Protein AF-A0A8T4ZD65-F1 (afdb_monomer_lite)

Structure (mmCIF, N/CA/C/O backbone):
data_AF-A0A8T4ZD65-F1
#
_entry.id   AF-A0A8T4ZD65-F1
#
loop_
_atom_site.group_PDB
_atom_site.id
_atom_site.type_symbol
_atom_site.label_atom_id
_atom_site.label_alt_id
_atom_site.label_comp_id
_atom_site.label_asym_id
_atom_site.label_entity_id
_atom_site.label_seq_id
_atom_site.pdbx_PDB_ins_code
_atom_site.Cartn_x
_atom_site.Cartn_y
_atom_site.Cartn_z
_atom_site.occupancy
_atom_site.B_iso_or_equiv
_atom_site.auth_seq_id
_atom_site.auth_comp_id
_atom_site.auth_asym_id
_atom_site.auth_atom_id
_atom_site.pdbx_PDB_model_num
ATOM 1 N N . VAL A 1 1 ? -18.683 -4.718 3.632 1.00 92.75 1 VAL A N 1
ATOM 2 C CA . VAL A 1 1 ? -17.376 -4.466 2.997 1.00 92.75 1 VAL A CA 1
ATOM 3 C C . VAL A 1 1 ? -17.680 -3.534 1.855 1.00 92.75 1 VAL A C 1
ATOM 5 O O . VAL A 1 1 ? -18.600 -3.863 1.119 1.00 92.75 1 VAL A O 1
ATOM 8 N N . GLU A 1 2 ? -16.999 -2.400 1.759 1.00 97.69 2 GLU A N 1
ATOM 9 C CA . GLU A 1 2 ? -17.172 -1.462 0.642 1.00 97.69 2 GLU A CA 1
ATOM 10 C C . GLU A 1 2 ? -15.903 -1.466 -0.199 1.00 97.69 2 GLU A C 1
ATOM 12 O O . GLU A 1 2 ? -14.804 -1.423 0.356 1.00 97.69 2 GLU A O 1
ATOM 17 N N . ALA A 1 3 ? -16.058 -1.571 -1.516 1.00 96.75 3 ALA A N 1
ATOM 18 C CA . ALA A 1 3 ? -14.943 -1.646 -2.446 1.00 96.75 3 ALA A CA 1
ATOM 19 C C . ALA A 1 3 ? -14.824 -0.358 -3.259 1.00 96.75 3 ALA A C 1
ATOM 21 O O . ALA A 1 3 ? -15.834 0.202 -3.682 1.00 96.75 3 ALA A O 1
ATOM 22 N N . PHE A 1 4 ? -13.597 0.103 -3.487 1.00 96.94 4 PHE A N 1
ATOM 23 C CA . PHE A 1 4 ? -13.325 1.266 -4.329 1.00 96.94 4 PHE A CA 1
ATOM 24 C C . PHE A 1 4 ? -11.907 1.214 -4.900 1.00 96.94 4 PHE A C 1
ATOM 26 O O . PHE A 1 4 ? -11.034 0.510 -4.389 1.00 96.94 4 PHE A O 1
ATOM 33 N N . THR A 1 5 ? -11.678 1.994 -5.950 1.00 96.94 5 THR A N 1
ATOM 34 C CA . THR A 1 5 ? -10.346 2.253 -6.500 1.00 96.94 5 THR A CA 1
ATOM 35 C C . THR A 1 5 ? -9.916 3.642 -6.018 1.00 96.94 5 THR A C 1
ATOM 37 O O . THR A 1 5 ? -10.654 4.598 -6.256 1.00 96.94 5 THR A O 1
ATOM 40 N N . PRO A 1 6 ? -8.778 3.801 -5.323 1.00 96.62 6 PRO A N 1
ATOM 41 C CA . PRO A 1 6 ? -8.277 5.119 -4.958 1.00 96.62 6 PRO A CA 1
ATOM 42 C C . PRO A 1 6 ? -7.703 5.852 -6.188 1.00 96.62 6 PRO A C 1
ATOM 44 O O . PRO A 1 6 ? -7.437 5.232 -7.228 1.00 96.62 6 PRO A O 1
ATOM 47 N N . PRO A 1 7 ? -7.439 7.166 -6.087 1.00 95.94 7 PRO A N 1
ATOM 48 C CA . PRO A 1 7 ? -6.606 7.870 -7.055 1.00 95.94 7 PRO A CA 1
ATOM 49 C C . PRO A 1 7 ? -5.266 7.147 -7.265 1.00 95.94 7 PRO A C 1
ATOM 51 O O . PRO A 1 7 ? -4.716 6.588 -6.309 1.00 95.94 7 PRO A O 1
ATOM 54 N N . PRO A 1 8 ? -4.695 7.154 -8.481 1.00 94.62 8 PRO A N 1
ATOM 55 C CA . PRO A 1 8 ? -5.020 8.047 -9.601 1.00 94.62 8 PRO A CA 1
ATOM 56 C C . PRO A 1 8 ? -6.127 7.564 -10.553 1.00 94.62 8 PRO A C 1
ATOM 58 O O . PRO A 1 8 ? -6.566 8.358 -11.377 1.00 94.62 8 PRO A O 1
ATOM 61 N N . MET A 1 9 ? -6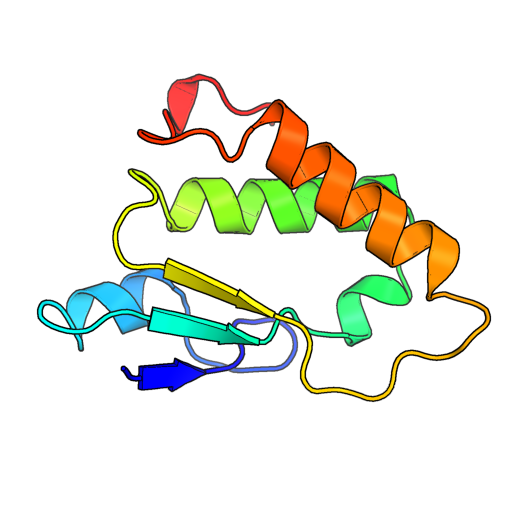.557 6.299 -10.477 1.00 94.62 9 MET A N 1
ATOM 62 C CA . MET A 1 9 ? -7.560 5.762 -11.411 1.00 94.62 9 MET A CA 1
ATOM 63 C C . MET A 1 9 ? -8.995 6.049 -10.954 1.00 94.62 9 MET A C 1
ATOM 65 O O . MET A 1 9 ? -9.858 6.343 -11.778 1.00 94.62 9 MET A O 1
ATOM 69 N N . GLY A 1 10 ? -9.255 5.978 -9.646 1.00 94.25 10 GLY A N 1
ATOM 70 C CA . GLY A 1 10 ? -10.507 6.459 -9.066 1.00 94.25 10 GLY A CA 1
ATOM 71 C C . GLY A 1 10 ? -10.408 7.897 -8.560 1.00 94.25 10 GLY A C 1
ATOM 72 O O . GLY A 1 10 ? -9.374 8.555 -8.677 1.00 94.25 10 GLY A O 1
ATOM 73 N N . ASP A 1 11 ? -11.489 8.374 -7.958 1.00 94.88 11 ASP A N 1
ATOM 74 C CA . ASP A 1 11 ? -11.644 9.746 -7.471 1.00 94.88 11 ASP A CA 1
ATOM 75 C C . ASP A 1 11 ? -11.887 9.841 -5.957 1.00 94.88 11 ASP A C 1
ATOM 77 O O . ASP A 1 11 ? -11.920 10.948 -5.428 1.00 94.88 11 ASP A O 1
ATOM 81 N N . LEU A 1 12 ? -11.992 8.707 -5.250 1.00 94.81 12 LEU A N 1
ATOM 82 C CA . LEU A 1 12 ? -12.260 8.652 -3.810 1.00 94.81 12 LEU A CA 1
ATOM 83 C C . LEU A 1 12 ? -10.975 8.418 -2.988 1.00 94.81 12 LEU A C 1
ATOM 85 O O . LEU A 1 12 ? -10.432 7.307 -3.002 1.00 94.81 12 LEU A O 1
ATOM 89 N N . PRO A 1 13 ? -10.475 9.412 -2.228 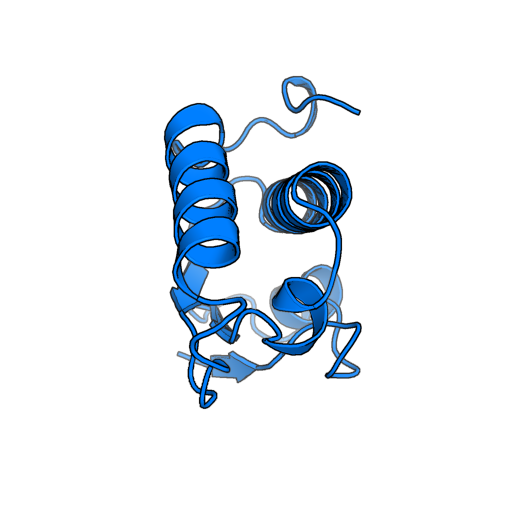1.00 93.19 13 PRO A N 1
ATOM 90 C CA . PRO A 1 13 ? -9.324 9.235 -1.342 1.00 93.19 13 PRO A CA 1
ATOM 91 C C . PRO A 1 13 ? -9.621 8.286 -0.171 1.00 93.19 13 PRO A C 1
ATOM 93 O O . PRO A 1 13 ? -10.738 8.248 0.350 1.00 93.19 13 PRO A O 1
ATOM 96 N N . ILE A 1 14 ? -8.600 7.579 0.333 1.00 94.56 14 ILE A N 1
ATOM 97 C CA . ILE A 1 14 ? -8.759 6.601 1.430 1.00 94.56 14 ILE A CA 1
ATOM 98 C C . ILE A 1 14 ? -9.300 7.266 2.691 1.00 94.56 14 ILE A C 1
ATOM 100 O O . ILE A 1 14 ? -10.150 6.703 3.385 1.00 94.56 14 ILE A O 1
ATOM 104 N N . ARG A 1 15 ? -8.807 8.468 3.001 1.00 91.44 15 ARG A N 1
ATOM 105 C CA . ARG A 1 15 ? -9.267 9.224 4.167 1.00 91.44 15 ARG A CA 1
ATOM 106 C C . ARG A 1 15 ? -10.772 9.490 4.115 1.00 91.44 15 ARG A C 1
ATOM 108 O O . ARG A 1 15 ? -11.453 9.257 5.109 1.00 91.44 15 ARG A O 1
ATOM 115 N N . GLU A 1 16 ? -11.273 9.941 2.970 1.00 94.56 16 GLU A N 1
ATOM 116 C CA . GLU A 1 16 ? -12.694 10.234 2.774 1.00 94.56 16 GLU A CA 1
ATOM 117 C C . GLU A 1 16 ? -13.539 8.957 2.815 1.00 94.56 16 GLU A C 1
ATOM 119 O O . GLU A 1 16 ? -14.562 8.916 3.502 1.00 94.56 16 GLU A O 1
ATOM 124 N N . ALA A 1 17 ? -13.069 7.877 2.181 1.00 96.44 17 ALA A N 1
ATOM 125 C CA . ALA A 1 17 ? -13.703 6.563 2.267 1.00 96.44 17 ALA A CA 1
ATOM 126 C C . ALA A 1 17 ? -13.833 6.091 3.727 1.00 96.44 17 ALA A C 1
ATOM 128 O O . ALA A 1 17 ? -14.898 5.646 4.153 1.00 96.44 17 ALA A O 1
ATOM 129 N N . ARG A 1 18 ? -12.771 6.236 4.531 1.00 94.12 18 ARG A N 1
ATOM 130 C CA . ARG A 1 18 ? -12.755 5.832 5.946 1.00 94.12 18 ARG A CA 1
ATOM 131 C C . ARG A 1 18 ? -13.656 6.696 6.822 1.00 94.12 18 ARG A C 1
ATOM 133 O O . ARG A 1 18 ? -14.267 6.184 7.756 1.00 94.12 18 ARG A O 1
ATOM 140 N N . GLU A 1 19 ? -13.738 7.994 6.545 1.00 94.31 19 GLU A N 1
ATOM 141 C CA . GLU A 1 19 ? -14.643 8.906 7.251 1.00 94.31 19 GLU A CA 1
ATOM 142 C C . GLU A 1 19 ? -16.113 8.650 6.882 1.00 94.31 19 GLU A C 1
ATOM 144 O O . GLU A 1 19 ? -16.983 8.779 7.743 1.00 94.31 19 GLU A O 1
ATOM 149 N N . THR A 1 20 ? -16.391 8.231 5.648 1.00 96.31 20 THR A N 1
ATOM 150 C CA . THR A 1 20 ? -17.748 7.930 5.162 1.00 96.31 20 THR A CA 1
ATOM 151 C C . THR A 1 20 ? -18.238 6.555 5.622 1.00 96.31 20 THR A C 1
ATOM 153 O O . THR A 1 20 ? -19.387 6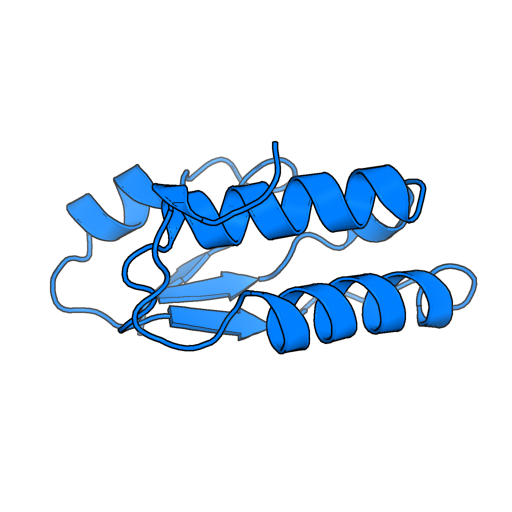.401 6.037 1.00 96.31 20 THR A O 1
ATOM 156 N N . TRP A 1 21 ? -17.364 5.548 5.608 1.00 96.69 21 TRP A N 1
ATOM 157 C CA . TRP A 1 21 ? -17.702 4.146 5.870 1.00 96.69 21 TRP A CA 1
ATOM 158 C C . TRP A 1 21 ? -17.054 3.603 7.151 1.00 96.69 21 TRP A C 1
ATOM 160 O O . TRP A 1 21 ? -16.487 2.512 7.163 1.00 96.69 21 TRP A O 1
ATOM 170 N N . LYS A 1 22 ? -17.154 4.360 8.249 1.00 91.62 22 LYS A N 1
ATOM 171 C CA . LYS A 1 22 ? -16.444 4.107 9.523 1.00 91.62 22 LYS A CA 1
ATOM 172 C C . LYS A 1 22 ? -16.605 2.690 10.089 1.00 91.62 22 LYS A C 1
ATOM 174 O O . LYS A 1 22 ? -15.671 2.171 10.688 1.00 91.62 22 LYS A O 1
ATOM 179 N N . ASP A 1 23 ? -17.763 2.066 9.878 1.00 93.38 23 ASP A N 1
ATOM 180 C CA . ASP A 1 23 ? -18.099 0.742 10.424 1.00 93.38 23 ASP A CA 1
ATOM 181 C C . ASP A 1 23 ? -17.926 -0.397 9.401 1.00 93.38 23 ASP A C 1
ATOM 183 O O . ASP A 1 23 ? -18.462 -1.498 9.569 1.00 93.38 23 ASP A O 1
ATOM 187 N N . LYS A 1 24 ? -17.227 -0.142 8.288 1.00 97.44 24 LYS A N 1
ATOM 188 C CA . LYS A 1 24 ? -17.029 -1.108 7.203 1.00 97.44 24 LYS A CA 1
ATOM 189 C C . LYS A 1 24 ? -15.549 -1.431 7.025 1.00 97.44 24 LYS A C 1
ATOM 191 O O . LYS A 1 24 ? -14.685 -0.572 7.142 1.00 97.44 24 LYS A O 1
ATOM 196 N N . VAL A 1 25 ? -15.275 -2.682 6.655 1.00 97.94 25 VAL A N 1
ATOM 197 C CA . VAL A 1 25 ? -13.996 -3.041 6.027 1.00 97.94 25 VAL A CA 1
ATOM 198 C C . VAL A 1 25 ? -13.961 -2.428 4.629 1.00 97.94 25 VAL A C 1
ATOM 200 O O . VAL A 1 25 ? -14.926 -2.583 3.873 1.00 97.94 25 VAL A O 1
ATOM 203 N N . LEU A 1 26 ? -12.852 -1.772 4.307 1.00 98.12 26 LEU A N 1
ATOM 204 C CA . LEU A 1 26 ? -12.582 -1.147 3.022 1.00 98.12 26 LEU A CA 1
ATOM 205 C C . LEU A 1 26 ? -11.741 -2.071 2.148 1.00 98.12 26 LEU A C 1
ATOM 207 O O . LEU A 1 26 ? -10.660 -2.501 2.547 1.00 98.12 26 LEU A O 1
ATOM 211 N N . TRP A 1 27 ? -12.232 -2.372 0.955 1.00 97.94 27 TRP A N 1
ATOM 212 C CA . TRP A 1 27 ? -11.545 -3.199 -0.024 1.00 97.94 27 TRP A CA 1
ATOM 213 C C . TRP A 1 27 ? -11.030 -2.328 -1.172 1.00 97.94 27 TRP A C 1
ATOM 215 O O . TRP A 1 27 ? -11.788 -1.861 -2.016 1.00 97.94 27 TRP A O 1
ATOM 225 N N . LEU A 1 28 ? -9.726 -2.079 -1.182 1.00 97.12 28 LEU A N 1
ATOM 226 C CA . LEU A 1 28 ? -9.074 -1.240 -2.173 1.00 97.12 28 LEU A CA 1
ATOM 227 C C . LEU A 1 28 ? -8.658 -2.090 -3.367 1.00 97.12 28 LEU A C 1
ATOM 229 O O . LEU A 1 28 ? -7.875 -3.034 -3.220 1.00 97.12 28 LEU A O 1
ATOM 233 N N . ASN A 1 29 ? -9.125 -1.699 -4.547 1.00 97.38 29 ASN A N 1
ATOM 234 C CA . ASN A 1 29 ? -8.506 -2.110 -5.794 1.00 97.38 29 ASN A CA 1
ATOM 235 C C . ASN A 1 29 ? -7.260 -1.243 -6.032 1.00 97.38 29 ASN A C 1
ATOM 237 O O . ASN A 1 29 ? -7.377 -0.041 -6.252 1.00 97.38 29 ASN A O 1
ATOM 241 N N . PHE A 1 30 ? -6.070 -1.833 -5.947 1.00 97.38 30 PHE A N 1
ATOM 242 C CA . PHE A 1 30 ? -4.809 -1.170 -6.256 1.00 97.38 30 PHE A CA 1
ATOM 243 C C . PHE A 1 30 ? -4.793 -0.815 -7.751 1.00 97.38 30 PHE A C 1
ATOM 245 O O . PHE A 1 30 ? -4.868 -1.737 -8.563 1.00 97.38 30 PHE A O 1
ATOM 252 N N . PRO A 1 31 ? -4.669 0.471 -8.128 1.00 96.25 31 PRO A N 1
ATOM 253 C CA . PRO A 1 31 ? -4.790 0.879 -9.525 1.00 96.25 31 PRO A CA 1
ATOM 254 C C . PRO A 1 31 ? -3.697 0.265 -10.404 1.00 96.25 31 PRO A C 1
ATOM 256 O O . PRO A 1 31 ? -2.510 0.523 -10.177 1.00 96.25 31 PRO A O 1
ATOM 259 N N . GLU A 1 32 ? -4.084 -0.505 -11.423 1.00 94.69 32 GLU A N 1
ATOM 260 C CA . GLU A 1 32 ? -3.126 -1.146 -12.338 1.00 94.69 32 GLU A CA 1
ATOM 261 C C . GLU A 1 32 ? -2.268 -0.126 -13.090 1.00 94.69 32 GLU A C 1
ATOM 263 O O . GLU A 1 32 ? -1.085 -0.379 -13.295 1.00 94.69 32 GLU A O 1
ATOM 268 N N . GLU A 1 33 ? -2.791 1.071 -13.385 1.00 95.56 33 GLU A N 1
ATOM 269 C CA . GLU A 1 33 ? -2.038 2.151 -14.048 1.00 95.56 33 GLU A CA 1
ATOM 270 C C . GLU A 1 33 ? -0.708 2.465 -13.345 1.00 95.56 33 GLU A C 1
ATOM 272 O O . GLU A 1 33 ? 0.296 2.779 -13.993 1.00 95.56 33 GLU A O 1
ATOM 277 N N . VAL A 1 34 ? -0.646 2.314 -12.019 1.00 97.88 34 VAL A N 1
ATOM 278 C CA . VAL A 1 34 ? 0.585 2.529 -11.251 1.00 97.88 34 VAL A CA 1
ATOM 279 C C . VAL A 1 34 ? 1.673 1.526 -11.657 1.00 97.88 34 VAL A C 1
ATOM 281 O O . VAL A 1 34 ? 2.861 1.846 -11.594 1.00 97.88 34 VAL A O 1
ATOM 284 N N . PHE A 1 35 ? 1.310 0.338 -12.142 1.00 97.50 35 PHE A N 1
ATOM 285 C CA . PHE A 1 35 ? 2.239 -0.706 -12.585 1.00 97.50 35 PHE A CA 1
ATOM 286 C C . PHE A 1 35 ? 2.995 -0.345 -13.865 1.00 97.50 35 PHE A C 1
ATOM 288 O O . PHE A 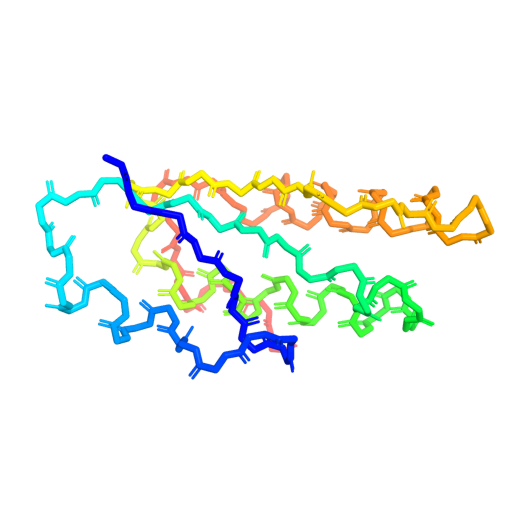1 35 ? 4.072 -0.905 -14.115 1.00 97.50 35 PHE A O 1
ATOM 295 N N . LEU A 1 36 ? 2.517 0.642 -14.626 1.00 96.94 36 LEU A N 1
ATOM 296 C CA . LEU A 1 36 ? 3.226 1.193 -15.784 1.00 96.94 36 LEU A CA 1
ATOM 297 C C . LEU A 1 36 ? 4.473 2.001 -15.377 1.00 96.94 36 LEU A C 1
ATOM 299 O O . LEU A 1 36 ? 5.375 2.204 -16.191 1.00 96.94 36 LEU A O 1
ATOM 303 N N . ARG A 1 37 ? 4.571 2.418 -14.109 1.00 97.88 37 ARG A N 1
ATOM 304 C CA . ARG A 1 37 ? 5.635 3.291 -13.581 1.00 97.88 37 ARG A CA 1
ATOM 305 C C . ARG A 1 37 ? 6.901 2.525 -13.188 1.00 97.88 37 ARG A C 1
ATOM 307 O O . ARG A 1 37 ? 6.956 1.293 -13.246 1.00 97.88 37 ARG A O 1
ATOM 314 N N . SER A 1 38 ? 7.959 3.232 -12.792 1.00 98.44 38 SER A N 1
ATOM 315 C CA . SER A 1 38 ? 9.184 2.596 -12.283 1.00 98.44 38 SER A CA 1
ATOM 316 C C . SER A 1 38 ? 8.965 1.919 -10.913 1.00 98.44 38 SER A C 1
ATOM 318 O O . SER A 1 38 ? 8.044 2.297 -10.186 1.00 98.44 38 SER A O 1
ATOM 320 N N . PRO A 1 39 ? 9.815 0.955 -10.496 1.00 98.62 39 PRO A N 1
ATOM 321 C CA . PRO A 1 39 ? 9.722 0.343 -9.162 1.00 98.62 39 PRO A CA 1
ATOM 322 C C . PRO A 1 39 ? 9.748 1.374 -8.026 1.00 98.62 39 PRO A C 1
ATOM 324 O O . PRO A 1 39 ? 8.969 1.293 -7.081 1.00 98.62 39 PRO A O 1
ATOM 327 N N . THR A 1 40 ? 10.590 2.402 -8.146 1.00 98.56 40 THR A N 1
ATOM 328 C CA . THR A 1 40 ? 10.673 3.490 -7.163 1.00 98.56 40 THR A CA 1
ATOM 329 C C . THR A 1 40 ? 9.342 4.230 -7.021 1.00 98.56 40 THR A C 1
ATOM 331 O O . THR A 1 40 ? 8.915 4.528 -5.907 1.00 98.56 40 THR A O 1
ATOM 334 N N . GLU A 1 41 ? 8.656 4.500 -8.132 1.00 98.56 41 GLU A N 1
ATOM 335 C CA . GLU A 1 41 ? 7.355 5.176 -8.127 1.00 98.56 41 GLU A CA 1
ATOM 336 C C . GLU A 1 41 ? 6.233 4.279 -7.590 1.00 98.56 41 GLU A C 1
ATOM 338 O O . GLU A 1 41 ? 5.397 4.758 -6.823 1.00 98.56 41 GLU A O 1
ATOM 343 N N . ILE A 1 42 ? 6.243 2.983 -7.923 1.00 98.69 42 ILE A N 1
ATOM 344 C CA . ILE A 1 42 ? 5.295 1.991 -7.386 1.00 98.69 42 ILE A CA 1
ATOM 345 C C . ILE A 1 42 ? 5.453 1.877 -5.866 1.00 98.69 42 ILE A C 1
ATOM 347 O O . ILE A 1 42 ? 4.466 1.949 -5.129 1.00 98.69 42 ILE A O 1
ATOM 351 N N . ARG A 1 43 ? 6.694 1.761 -5.375 1.00 98.69 43 ARG A N 1
ATOM 352 C CA . ARG A 1 43 ? 7.004 1.726 -3.939 1.00 98.69 43 ARG A CA 1
ATOM 353 C C . ARG A 1 43 ? 6.537 2.999 -3.247 1.00 98.69 43 ARG A C 1
ATOM 355 O O . ARG A 1 43 ? 5.862 2.924 -2.224 1.00 98.69 43 ARG A O 1
ATOM 362 N N . LYS A 1 44 ? 6.843 4.167 -3.818 1.00 98.56 44 LYS A N 1
ATOM 363 C CA . LYS A 1 44 ? 6.421 5.466 -3.274 1.00 98.56 44 LYS A CA 1
ATOM 364 C C . LYS A 1 44 ? 4.900 5.573 -3.164 1.00 98.56 44 LYS A C 1
ATOM 366 O O . LYS A 1 44 ? 4.395 6.006 -2.132 1.00 98.56 44 LYS A O 1
ATOM 371 N N . TYR A 1 45 ? 4.171 5.162 -4.199 1.00 98.19 45 TYR A N 1
ATOM 372 C CA . TYR A 1 45 ? 2.711 5.143 -4.170 1.00 98.19 45 TYR A CA 1
ATOM 373 C C . TYR A 1 45 ? 2.178 4.180 -3.098 1.00 98.19 45 TYR A C 1
ATOM 375 O O . TYR A 1 45 ? 1.340 4.564 -2.287 1.00 98.19 45 TYR A O 1
ATOM 383 N N . THR A 1 46 ? 2.734 2.967 -3.025 1.00 98.31 46 THR A N 1
ATOM 384 C CA . THR A 1 46 ? 2.350 1.953 -2.028 1.00 98.31 46 THR A CA 1
ATOM 385 C C . THR A 1 46 ? 2.581 2.447 -0.594 1.00 98.31 46 THR A C 1
ATOM 387 O O . THR A 1 46 ? 1.714 2.289 0.261 1.00 98.31 46 THR A O 1
ATOM 390 N N . LEU A 1 47 ? 3.702 3.126 -0.329 1.00 98.44 47 LEU A N 1
ATOM 391 C CA . LEU A 1 47 ? 3.975 3.780 0.959 1.00 98.44 47 LEU A CA 1
ATOM 392 C C . LEU A 1 47 ? 2.979 4.904 1.270 1.00 98.44 47 LEU A C 1
ATOM 394 O O . LEU A 1 47 ? 2.593 5.082 2.425 1.00 98.44 47 LEU A O 1
ATOM 398 N N . GLY A 1 48 ? 2.553 5.655 0.251 1.00 97.00 48 GLY A N 1
ATOM 399 C CA . GLY A 1 48 ? 1.479 6.641 0.361 1.00 97.00 48 GLY A CA 1
ATOM 400 C C . GLY A 1 48 ? 0.167 6.007 0.821 1.00 97.00 48 GLY A C 1
ATOM 401 O O . GLY A 1 48 ? -0.409 6.462 1.809 1.00 97.00 48 GLY A O 1
ATOM 402 N N . LEU A 1 49 ? -0.241 4.901 0.186 1.00 96.62 49 LEU A N 1
ATOM 403 C CA . LEU A 1 49 ? -1.425 4.140 0.596 1.00 96.62 49 LEU A CA 1
ATOM 404 C C . LEU A 1 49 ? -1.307 3.660 2.046 1.00 96.62 49 LEU A C 1
ATOM 406 O O . LEU A 1 49 ? -2.196 3.932 2.847 1.00 96.62 49 LEU A O 1
ATOM 410 N N . LEU A 1 50 ? -0.195 3.015 2.419 1.00 97.44 50 LEU A N 1
ATOM 411 C CA . LEU A 1 50 ? 0.034 2.540 3.792 1.00 97.44 50 LEU A CA 1
ATOM 412 C C . LEU A 1 50 ? -0.063 3.677 4.820 1.00 97.44 50 LEU A C 1
ATOM 414 O O . LEU A 1 50 ? -0.633 3.498 5.900 1.00 97.44 50 LEU A O 1
ATOM 418 N N . ARG A 1 51 ? 0.447 4.865 4.476 1.00 96.88 51 ARG A N 1
ATOM 419 C CA . ARG A 1 51 ? 0.376 6.056 5.328 1.00 96.88 51 ARG A CA 1
ATOM 420 C C . ARG A 1 51 ? -1.063 6.525 5.538 1.00 96.88 51 ARG A C 1
ATOM 422 O O . ARG A 1 51 ? -1.422 6.849 6.668 1.00 96.88 51 ARG A O 1
ATOM 429 N N . GLU A 1 52 ? -1.888 6.533 4.495 1.00 95.06 52 GLU A N 1
ATOM 430 C CA . GLU A 1 52 ? -3.315 6.865 4.614 1.00 95.06 52 GLU A CA 1
ATOM 431 C C . GLU A 1 52 ? -4.115 5.774 5.340 1.00 95.06 52 GLU A C 1
ATOM 433 O O . GLU A 1 52 ? -5.036 6.074 6.104 1.00 95.06 52 GLU A O 1
ATOM 438 N N . MET A 1 53 ? -3.733 4.509 5.156 1.00 95.69 53 MET A N 1
ATOM 439 C CA . MET A 1 53 ? -4.370 3.353 5.786 1.00 95.69 53 MET A CA 1
ATOM 440 C C . MET A 1 53 ? -4.089 3.260 7.287 1.00 95.69 53 MET A C 1
ATOM 442 O O . MET A 1 53 ? -4.885 2.646 7.999 1.00 95.69 53 MET A O 1
ATOM 446 N N . ALA A 1 54 ? -3.008 3.867 7.795 1.00 95.81 54 ALA A N 1
ATOM 447 C CA . ALA A 1 54 ? -2.632 3.822 9.210 1.00 95.81 54 ALA A CA 1
ATOM 448 C C . ALA A 1 54 ? -3.839 4.099 10.143 1.00 95.81 54 ALA A C 1
ATOM 450 O O . ALA A 1 54 ? -4.561 5.081 9.926 1.00 95.81 54 ALA A O 1
ATOM 451 N N . PRO A 1 55 ? -4.097 3.247 11.163 1.00 96.25 55 PRO A N 1
ATOM 452 C CA . PRO A 1 55 ? -3.225 2.185 11.691 1.00 96.25 55 PRO A CA 1
ATOM 453 C C . PRO A 1 55 ? -3.279 0.837 10.939 1.00 96.25 55 PRO A C 1
ATOM 455 O O . PRO A 1 55 ? -2.667 -0.130 11.385 1.00 96.25 55 PRO A O 1
ATOM 458 N N . GLY A 1 56 ? -3.985 0.746 9.812 1.00 95.19 56 GLY A N 1
ATOM 459 C CA . GLY A 1 56 ? -3.975 -0.405 8.899 1.00 95.19 56 GLY A CA 1
ATOM 460 C C . GLY A 1 56 ? -5.064 -1.455 9.139 1.00 95.19 56 GLY A C 1
ATOM 461 O O . GLY A 1 56 ? -5.261 -2.324 8.296 1.00 95.19 56 GLY A O 1
ATOM 462 N N . LEU A 1 57 ? -5.807 -1.378 10.248 1.00 95.44 57 LEU A N 1
ATOM 463 C CA . LEU A 1 57 ? -6.928 -2.286 10.513 1.00 95.44 57 LEU A CA 1
ATOM 464 C C . LEU A 1 57 ? -8.144 -1.938 9.639 1.00 95.44 57 LEU A C 1
ATOM 466 O O . LEU A 1 57 ? -8.455 -0.765 9.451 1.00 95.44 57 LEU A O 1
ATOM 470 N N . GLY A 1 58 ? -8.865 -2.961 9.169 1.00 96.19 58 GLY A N 1
ATOM 471 C CA . GLY A 1 58 ? -10.109 -2.784 8.411 1.00 96.19 58 GLY A CA 1
ATOM 472 C C . GLY A 1 58 ? -9.909 -2.584 6.910 1.00 96.19 58 GLY A C 1
ATOM 473 O O . GLY A 1 58 ? -10.826 -2.113 6.245 1.00 96.19 58 GLY A O 1
ATOM 474 N N . PHE A 1 59 ? -8.747 -2.958 6.376 1.00 97.38 59 PHE A N 1
ATOM 475 C CA . PHE A 1 59 ? -8.429 -2.841 4.958 1.00 97.38 59 PHE A CA 1
ATOM 476 C C . PHE A 1 59 ? -8.128 -4.197 4.312 1.00 97.38 59 PHE A C 1
ATOM 478 O O . PHE A 1 59 ? -7.476 -5.052 4.909 1.00 97.38 59 PHE A O 1
ATOM 485 N N . ILE A 1 60 ? -8.569 -4.361 3.068 1.00 97.69 60 ILE A N 1
ATOM 486 C CA . ILE A 1 60 ? -8.158 -5.416 2.136 1.00 97.69 60 ILE A CA 1
ATOM 487 C C . ILE A 1 60 ? -7.616 -4.706 0.899 1.00 97.69 60 ILE A C 1
ATOM 489 O O . ILE A 1 60 ? -8.232 -3.753 0.435 1.00 97.69 60 ILE A O 1
ATOM 493 N N . VAL A 1 61 ? -6.487 -5.156 0.356 1.00 97.38 61 VAL A N 1
ATOM 494 C CA . VAL A 1 61 ? -5.913 -4.606 -0.880 1.00 97.38 61 VAL A CA 1
ATOM 495 C C . VAL A 1 61 ? -5.798 -5.739 -1.890 1.00 97.38 61 VAL A C 1
ATOM 497 O O . VAL A 1 61 ? -5.239 -6.789 -1.580 1.00 97.38 61 VAL A O 1
ATOM 500 N N . SER A 1 62 ? -6.351 -5.547 -3.082 1.00 96.56 62 SER A N 1
ATOM 501 C CA . SER A 1 62 ? -6.260 -6.502 -4.191 1.00 96.56 62 SER A CA 1
ATOM 502 C C . SER A 1 62 ? -6.029 -5.776 -5.506 1.00 96.56 62 SER A C 1
ATOM 504 O O . SER A 1 62 ? -6.066 -4.557 -5.551 1.00 96.56 62 SER A O 1
ATOM 506 N N . ILE A 1 63 ? -5.864 -6.532 -6.584 1.00 95.25 63 ILE A N 1
ATOM 507 C CA . ILE A 1 63 ? -5.868 -6.020 -7.954 1.00 95.25 63 ILE A CA 1
ATOM 508 C C . ILE A 1 63 ? -7.023 -6.725 -8.664 1.00 95.25 63 ILE A C 1
ATOM 510 O O . ILE A 1 63 ? -7.082 -7.955 -8.647 1.00 95.25 63 ILE A O 1
ATOM 514 N N . THR A 1 64 ? -7.965 -5.967 -9.219 1.00 93.62 64 THR A N 1
ATOM 515 C CA . THR A 1 64 ? -9.153 -6.487 -9.924 1.00 93.62 64 THR A CA 1
ATOM 516 C C . THR A 1 64 ? -9.132 -6.163 -11.418 1.00 93.62 64 THR A C 1
ATOM 518 O O . THR A 1 64 ? -10.164 -6.225 -12.080 1.00 93.62 64 THR A O 1
ATOM 521 N N . GLU A 1 65 ? -7.967 -5.780 -11.929 1.00 90.88 65 GLU A N 1
ATOM 522 C CA . GLU A 1 65 ? -7.721 -5.358 -13.306 1.00 90.88 65 GLU A CA 1
ATOM 523 C C . GLU A 1 65 ? -6.780 -6.347 -14.008 1.00 90.88 65 GLU A C 1
ATOM 525 O O . GLU A 1 65 ? -5.986 -7.041 -13.361 1.00 90.88 65 GLU A O 1
ATOM 530 N N . ASP A 1 66 ? -6.854 -6.396 -15.340 1.00 93.12 66 ASP A N 1
ATOM 531 C CA . ASP A 1 66 ? -5.923 -7.174 -16.156 1.00 93.12 66 ASP A CA 1
ATOM 532 C C . ASP A 1 66 ? -4.568 -6.463 -16.221 1.00 93.12 66 ASP A C 1
ATOM 534 O O . ASP A 1 66 ? -4.419 -5.419 -16.852 1.00 93.12 66 ASP A O 1
ATOM 538 N N . VAL A 1 67 ? -3.555 -7.054 -15.590 1.00 94.06 67 VAL A N 1
ATOM 539 C CA . VAL A 1 67 ? -2.196 -6.506 -15.585 1.00 94.06 67 VAL A CA 1
ATOM 540 C C . VAL A 1 67 ? -1.445 -6.944 -16.835 1.00 94.06 67 VAL A C 1
ATOM 542 O O . VAL A 1 67 ? -1.303 -8.143 -17.101 1.00 94.06 67 VAL A O 1
ATOM 545 N N . HIS A 1 68 ? -0.872 -5.992 -17.573 1.00 94.25 68 HIS A N 1
ATOM 546 C CA . HIS A 1 68 ? -0.089 -6.336 -18.758 1.00 94.25 68 HIS A CA 1
ATOM 547 C C . HIS A 1 68 ? 1.145 -7.199 -18.385 1.00 94.25 68 HIS A C 1
ATOM 549 O O . HIS A 1 68 ? 1.915 -6.826 -17.487 1.00 94.25 68 HIS A O 1
ATOM 555 N N . PRO A 1 69 ? 1.419 -8.325 -19.082 1.00 96.31 69 PRO A N 1
ATOM 556 C CA . PRO A 1 69 ? 2.479 -9.264 -18.694 1.00 96.31 69 PRO A CA 1
ATOM 557 C C . PRO A 1 69 ? 3.885 -8.657 -18.570 1.00 96.31 69 PRO A C 1
ATOM 559 O O . PRO A 1 69 ? 4.672 -9.098 -17.734 1.00 96.31 69 PRO A O 1
ATOM 562 N N . SER A 1 70 ? 4.208 -7.619 -19.356 1.00 97.56 70 SER A N 1
ATOM 563 C CA . SER A 1 70 ? 5.505 -6.918 -19.273 1.00 97.56 70 SER A CA 1
ATOM 564 C C . SER A 1 70 ? 5.701 -6.120 -17.981 1.00 97.56 70 SER A C 1
ATOM 566 O O . SER A 1 70 ? 6.824 -5.722 -17.672 1.00 97.56 70 SER A O 1
ATOM 568 N N . HIS A 1 71 ? 4.628 -5.852 -17.237 1.00 97.25 71 HIS A N 1
ATOM 569 C CA . HIS A 1 71 ? 4.652 -5.057 -16.011 1.00 97.25 71 HIS A CA 1
ATOM 570 C C . HIS A 1 71 ? 4.354 -5.888 -14.764 1.00 97.25 71 HIS A C 1
ATOM 572 O O . HIS A 1 71 ? 4.831 -5.525 -13.688 1.00 97.25 71 HIS A O 1
ATOM 578 N N . PHE A 1 72 ? 3.676 -7.030 -14.926 1.00 96.75 72 PHE A N 1
ATOM 579 C CA . PHE A 1 72 ? 3.231 -7.904 -13.843 1.00 96.75 72 PHE A CA 1
ATOM 580 C C . PHE A 1 72 ? 4.321 -8.206 -12.814 1.00 96.75 72 PHE A C 1
ATOM 582 O O . PHE A 1 72 ? 4.190 -7.828 -11.655 1.00 96.75 72 PHE A O 1
ATOM 589 N N . ARG A 1 73 ? 5.427 -8.841 -13.225 1.00 97.94 73 ARG A N 1
ATOM 590 C CA . ARG A 1 73 ? 6.447 -9.318 -12.279 1.00 97.94 73 ARG A CA 1
ATOM 591 C C . ARG A 1 73 ? 7.024 -8.185 -11.426 1.00 97.94 73 ARG A C 1
ATOM 593 O O . ARG A 1 73 ? 6.921 -8.227 -10.207 1.00 97.94 73 ARG A O 1
ATOM 600 N N . LYS A 1 74 ? 7.554 -7.155 -12.090 1.00 98.06 74 LYS A N 1
ATOM 601 C CA . LYS A 1 74 ? 8.131 -5.958 -11.460 1.00 98.06 74 LYS A CA 1
ATOM 602 C C . LYS A 1 74 ? 7.148 -5.319 -10.479 1.00 98.06 74 LYS A C 1
ATOM 604 O O . LYS A 1 74 ? 7.533 -4.948 -9.374 1.00 98.06 74 LYS A O 1
ATOM 609 N N . ALA A 1 75 ? 5.897 -5.151 -10.899 1.00 98.06 75 ALA A N 1
ATOM 610 C CA . ALA A 1 75 ? 4.890 -4.483 -10.097 1.00 98.06 75 ALA A CA 1
ATOM 611 C C . ALA A 1 75 ? 4.489 -5.297 -8.866 1.00 98.06 75 ALA A C 1
ATOM 613 O O . ALA A 1 75 ? 4.545 -4.773 -7.755 1.00 98.06 75 ALA A O 1
ATOM 614 N N . ILE A 1 76 ? 4.145 -6.573 -9.051 1.00 97.56 76 ILE A N 1
ATOM 615 C CA . ILE A 1 76 ? 3.731 -7.454 -7.956 1.00 97.56 76 ILE A CA 1
ATOM 616 C C . ILE A 1 76 ? 4.866 -7.636 -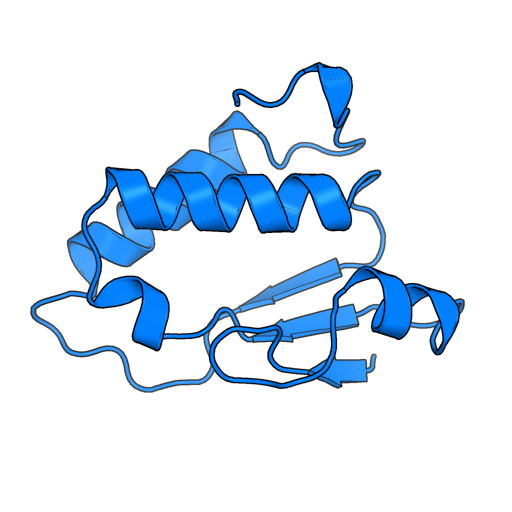6.947 1.00 97.56 76 ILE A C 1
ATOM 618 O O . ILE A 1 76 ? 4.611 -7.512 -5.751 1.00 97.56 76 ILE A O 1
ATOM 622 N N . GLU A 1 77 ? 6.105 -7.861 -7.400 1.00 98.50 77 GLU A N 1
ATOM 623 C CA . GLU A 1 77 ? 7.280 -7.929 -6.515 1.00 98.50 77 GLU A CA 1
ATOM 624 C C . GLU A 1 77 ? 7.405 -6.630 -5.704 1.00 98.50 77 GLU A C 1
ATOM 626 O O . GLU A 1 77 ? 7.358 -6.669 -4.479 1.00 98.50 77 GLU A O 1
ATOM 631 N N . THR A 1 78 ? 7.404 -5.464 -6.362 1.00 98.75 78 THR A N 1
ATOM 632 C CA . THR A 1 78 ? 7.552 -4.171 -5.669 1.00 98.75 78 THR A CA 1
ATOM 633 C C . THR A 1 78 ? 6.442 -3.916 -4.641 1.00 98.75 78 THR A C 1
ATOM 635 O O . THR A 1 78 ? 6.719 -3.480 -3.520 1.00 98.75 78 THR A O 1
ATOM 638 N N . VAL A 1 79 ? 5.175 -4.161 -4.999 1.00 98.44 79 VAL A N 1
ATOM 639 C CA . VAL A 1 79 ? 4.033 -3.955 -4.092 1.00 98.44 79 VAL A CA 1
ATOM 640 C C . VAL A 1 79 ? 4.121 -4.909 -2.907 1.00 98.44 79 VAL A C 1
ATOM 642 O O . VAL A 1 79 ? 4.052 -4.466 -1.761 1.00 98.44 79 VAL A O 1
ATOM 645 N N . THR A 1 80 ? 4.293 -6.206 -3.161 1.00 98.25 80 THR A N 1
ATOM 646 C CA . THR A 1 80 ? 4.285 -7.222 -2.099 1.00 98.25 80 THR A CA 1
ATOM 647 C C . THR A 1 80 ? 5.477 -7.091 -1.159 1.00 98.25 80 THR A C 1
ATOM 649 O O . THR A 1 80 ? 5.283 -7.188 0.049 1.00 98.25 80 THR A O 1
ATOM 652 N N . GLU A 1 81 ? 6.671 -6.769 -1.662 1.00 98.69 81 GLU A N 1
ATOM 653 C CA . GLU A 1 81 ? 7.840 -6.461 -0.831 1.00 98.69 81 GLU A CA 1
ATOM 654 C C . GLU A 1 81 ? 7.597 -5.228 0.046 1.00 98.69 81 GLU A C 1
ATOM 656 O O . GLU A 1 81 ? 7.886 -5.252 1.241 1.00 98.69 81 GLU A O 1
ATOM 661 N N . THR A 1 82 ? 6.984 -4.172 -0.503 1.00 98.62 82 THR A N 1
ATOM 662 C CA . THR A 1 82 ? 6.662 -2.962 0.272 1.00 98.62 82 THR A CA 1
ATOM 663 C C . THR A 1 82 ? 5.639 -3.255 1.376 1.00 98.62 82 THR A C 1
ATOM 665 O O . THR A 1 82 ? 5.803 -2.798 2.507 1.00 98.62 82 THR A O 1
ATOM 668 N N . PHE A 1 83 ? 4.594 -4.038 1.085 1.00 98.00 83 PHE A N 1
ATOM 669 C CA . PHE A 1 83 ? 3.634 -4.485 2.102 1.00 98.00 83 PHE A CA 1
ATOM 670 C C . PHE A 1 83 ? 4.277 -5.407 3.141 1.00 98.00 83 PHE A C 1
ATOM 672 O O . PHE A 1 83 ? 3.947 -5.309 4.320 1.00 98.00 83 PHE A O 1
ATOM 679 N N . PHE A 1 84 ? 5.192 -6.285 2.734 1.00 98.19 84 PHE A N 1
ATOM 680 C CA . PHE A 1 84 ? 5.906 -7.164 3.655 1.00 98.19 84 PHE A CA 1
ATOM 681 C C . PHE A 1 84 ? 6.794 -6.369 4.621 1.00 98.19 84 PHE A C 1
ATOM 683 O O . PHE A 1 84 ? 6.810 -6.650 5.816 1.00 98.19 84 PHE A O 1
ATOM 690 N N . GLU A 1 85 ? 7.490 -5.348 4.119 1.00 97.88 85 GLU A N 1
ATOM 691 C CA . GLU A 1 85 ? 8.407 -4.522 4.908 1.00 97.88 85 GLU A CA 1
ATOM 692 C C . GLU A 1 85 ? 7.667 -3.537 5.836 1.00 97.88 85 GLU A C 1
ATOM 694 O O . GLU A 1 85 ? 8.083 -3.338 6.976 1.00 97.88 85 GLU A O 1
ATOM 699 N N . TYR A 1 86 ? 6.551 -2.947 5.384 1.00 98.00 86 TYR A N 1
ATOM 700 C CA . TYR A 1 86 ? 5.910 -1.813 6.073 1.00 98.00 86 TYR A CA 1
ATOM 701 C C . TYR A 1 86 ? 4.423 -1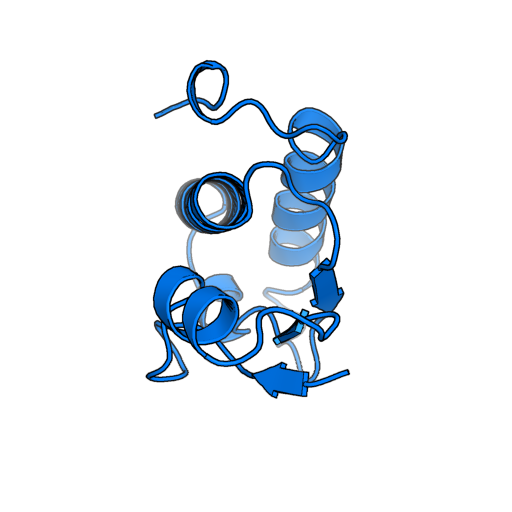.985 6.411 1.00 98.00 86 TYR A C 1
ATOM 703 O O . TYR A 1 86 ? 3.837 -1.123 7.067 1.00 98.00 86 TYR A O 1
ATOM 711 N N . GLY A 1 87 ? 3.786 -3.062 5.956 1.00 96.56 87 GLY A N 1
ATOM 712 C CA . GLY A 1 87 ? 2.346 -3.292 6.106 1.00 96.56 87 GLY A CA 1
ATOM 713 C C . GLY A 1 87 ? 1.936 -3.979 7.409 1.00 96.56 87 GLY A C 1
ATOM 714 O O . GLY A 1 87 ? 0.745 -4.207 7.622 1.00 96.56 87 GLY A O 1
ATOM 715 N N . ALA A 1 88 ? 2.888 -4.318 8.286 1.00 96.75 88 ALA A N 1
ATOM 716 C CA . ALA A 1 88 ? 2.587 -4.917 9.581 1.00 96.75 88 ALA A CA 1
ATOM 717 C C . ALA A 1 88 ? 1.739 -3.967 10.441 1.00 96.75 88 ALA A C 1
ATOM 719 O O . ALA A 1 88 ? 2.067 -2.792 10.619 1.00 96.75 88 ALA A O 1
ATOM 720 N N . ILE A 1 89 ? 0.645 -4.488 10.999 1.00 96.81 89 ILE A N 1
ATOM 721 C CA . ILE A 1 89 ? -0.266 -3.704 11.834 1.00 96.81 89 ILE A CA 1
ATOM 722 C C . ILE A 1 89 ? 0.174 -3.713 13.314 1.00 96.81 89 ILE A C 1
ATOM 724 O O . ILE A 1 89 ? 0.603 -4.754 13.814 1.00 96.81 89 ILE A O 1
ATOM 728 N N . PRO A 1 90 ? 0.038 -2.591 14.047 1.00 97.19 90 PRO A N 1
ATOM 729 C CA . PRO A 1 90 ? -0.424 -1.295 13.557 1.00 97.19 90 PRO A CA 1
ATOM 730 C C . PRO A 1 90 ? 0.636 -0.602 12.690 1.00 97.19 90 PRO A C 1
ATOM 732 O O . PRO A 1 90 ? 1.796 -0.486 13.091 1.00 97.19 90 PRO A O 1
ATOM 735 N N . ILE A 1 91 ? 0.212 -0.075 11.539 1.00 97.38 91 ILE A N 1
ATOM 736 C CA . ILE A 1 91 ? 1.073 0.739 10.678 1.00 97.38 91 ILE A CA 1
ATOM 737 C C . ILE A 1 91 ? 1.344 2.059 11.400 1.00 97.38 91 ILE A C 1
ATOM 739 O O . ILE A 1 91 ? 0.424 2.837 11.674 1.00 97.38 91 ILE A O 1
ATOM 743 N N . ARG A 1 92 ? 2.618 2.329 11.695 1.00 95.50 92 ARG A N 1
ATOM 744 C CA . ARG A 1 92 ? 3.071 3.587 12.296 1.00 95.50 92 ARG A CA 1
ATOM 745 C C . ARG A 1 92 ? 3.529 4.528 11.187 1.00 95.50 92 ARG A C 1
ATOM 747 O O . ARG A 1 92 ? 4.652 4.438 10.710 1.00 95.50 92 ARG A O 1
ATOM 754 N N . ALA A 1 93 ? 2.652 5.449 10.782 1.00 93.19 93 ALA A N 1
ATOM 755 C CA . ALA A 1 93 ? 2.901 6.386 9.678 1.00 93.19 93 ALA A CA 1
ATOM 756 C C . ALA A 1 93 ? 4.205 7.201 9.820 1.00 93.19 93 ALA A C 1
ATOM 758 O O . ALA A 1 93 ? 4.804 7.571 8.811 1.00 93.19 93 ALA A O 1
ATOM 759 N N . SER A 1 94 ? 4.643 7.460 11.056 1.00 93.88 94 SER A N 1
ATOM 760 C CA . SER A 1 94 ? 5.893 8.156 11.388 1.00 93.88 94 SER A CA 1
ATOM 761 C C . SER A 1 94 ? 7.163 7.345 11.113 1.00 93.88 94 SER A C 1
ATOM 763 O O . SER A 1 94 ? 8.242 7.922 11.083 1.00 93.88 94 SER A O 1
ATOM 765 N N . GLU A 1 95 ? 7.052 6.028 10.945 1.00 93.94 95 GLU A N 1
ATOM 766 C CA . GLU A 1 95 ? 8.178 5.116 10.693 1.00 93.94 95 GLU A CA 1
ATOM 767 C C . GLU A 1 95 ? 8.295 4.721 9.216 1.00 93.94 95 GLU A C 1
ATOM 769 O O . GLU A 1 95 ? 9.255 4.064 8.821 1.00 93.94 95 GLU A O 1
ATOM 774 N N . LEU A 1 96 ? 7.332 5.135 8.387 1.00 95.88 96 LEU A N 1
ATOM 775 C CA . LEU A 1 96 ? 7.371 4.901 6.950 1.00 95.88 96 LEU A CA 1
ATOM 776 C C . LEU A 1 96 ? 8.376 5.847 6.277 1.00 95.88 96 LEU A C 1
ATOM 778 O O . LEU A 1 96 ? 8.326 7.055 6.542 1.00 95.88 96 LEU A O 1
ATOM 782 N N . PRO A 1 97 ? 9.219 5.353 5.352 1.00 94.31 97 PRO A N 1
ATOM 783 C CA . PRO A 1 97 ? 10.118 6.206 4.583 1.00 94.31 97 PRO A CA 1
ATOM 784 C C . PRO A 1 97 ? 9.351 7.262 3.770 1.00 94.31 97 PRO A C 1
ATOM 786 O O . PRO A 1 97 ? 8.179 7.081 3.411 1.00 94.31 97 PRO A O 1
ATOM 789 N N . LEU A 1 98 ? 10.022 8.393 3.530 1.00 81.50 98 LEU A N 1
ATOM 790 C CA . LEU A 1 98 ? 9.515 9.512 2.728 1.00 81.50 98 LEU A CA 1
ATOM 791 C C . LEU A 1 98 ? 9.474 9.178 1.231 1.00 81.50 98 LEU A C 1
ATOM 793 O O . LEU A 1 98 ? 10.414 8.508 0.747 1.00 81.50 98 LEU A O 1
#

Secondary structure (DSSP, 8-state):
-EEEPPTTTSS--HHHHHHHSTTS-EEEE--GGGGGS-HHHHHHHHHHHHHHHTT-TTEEEE--S---HHHHHHHHHHHHHHHHHH-PSSP-GGGS--

Radius of gyration: 12.95 Å; chains: 1; bounding box: 29×20×33 Å

Sequence (98 aa):
VEAFTPPPMGDLPIREARETWKDKVLWLNFPEEVFLRSPTEIRKYTLGLLREMAPGLGFIVSITEDVHPSHFRKAIETVTETFFEYGAIPIRASELPL

pLDDT: mean 96.24, std 2.37, range [81.5, 98.75]

Foldseek 3Di:
DDEDEDPPVDDDHLLNVCVVCVPAQYEYADDLVQLVDALVSLLVVLLVVLLSCALVPRYHYDHPDDHDPVRVPSNCCSNVVSCVVQVPGRRDSVPGDD